Protein AF-A0AAN8W085-F1 (afdb_monomer_lite)

Secondary structure (DSSP, 8-state):
------------------SS-----S--TT---EEEET-EE-TTSPEE--S-SSS-EEEE-SS-----SSTT-----------S--SS-EEEEE-SSS--TT--SGGGTTT--TTTTT-GGG--EEEEEE-S--GGGT---SSEEEEEESSSS-SEEEE------

Foldseek 3Di:
DDDDDDPPPPPPVDDADDPDDDDDPPFQVPDDWDKDKPWDADPRGDIDADQDQQIGIDTHDPDADDQDPDPPDDGDDDDDDDDPDDPAKDKDKDFDDPDQVAQGGHQFNRRHHPVFAPPQVRAMWIKMQAQCDDVVLVRPDRGKIFIDGRHSRGPDIDGDDDDDD

pLDDT: mean 79.27, std 16.58, range [28.33, 96.12]

Organism: NCBI:txid194707

Sequence (165 aa):
MCPKLIILLFFQTIFAYSEDPSFTYNGFKSVNLTLDGRAKFTSNGLLELTNTRHETAHAFHPKQVKLKNSSNSNVYAHLFAYFWKSTVSVRLPLFPKRSLPGASSALYLGLFDATNDGNSSNHVFAVELDTMQNPELDDIDSNHVGVGTNGIRSYSSASAAYYAN

InterPro domains:
  IPR001220 Legume lectin domain [PF00139] (22-160)
  IPR013320 Concanavalin A-like lectin/glucanase domain superfamily [SSF49899] (21-163)
  IPR050258 Leguminous Lectin [PTHR32401] (10-157)

Radius of gyration: 17.91 Å; chains: 1; bounding box: 38×57×38 Å

Structure (mmCIF, N/CA/C/O backbone):
data_AF-A0AAN8W085-F1
#
_entry.id   AF-A0AAN8W085-F1
#
loop_
_atom_site.group_PDB
_atom_site.id
_atom_site.type_symbol
_atom_site.label_atom_id
_atom_site.label_alt_id
_atom_site.label_comp_id
_atom_site.label_asym_id
_atom_site.label_entity_id
_atom_site.label_seq_id
_atom_site.pdbx_PDB_ins_code
_atom_site.Cartn_x
_atom_site.Cartn_y
_atom_site.Cartn_z
_atom_site.occupancy
_atom_site.B_iso_or_equiv
_atom_site.auth_seq_id
_atom_site.auth_comp_id
_atom_site.auth_asym_id
_atom_site.auth_atom_id
_atom_site.pdbx_PDB_model_num
ATOM 1 N N . MET A 1 1 ? -9.728 -43.948 -15.339 1.00 39.97 1 MET A N 1
ATOM 2 C CA . MET A 1 1 ? -9.386 -43.918 -13.899 1.00 39.97 1 MET A CA 1
ATOM 3 C C . MET A 1 1 ? -9.570 -42.481 -13.430 1.00 39.97 1 MET A C 1
ATOM 5 O O . MET A 1 1 ? -8.896 -41.615 -13.964 1.00 39.97 1 MET A O 1
ATOM 9 N N . CYS A 1 2 ? -10.537 -42.201 -12.550 1.00 40.38 2 CYS A N 1
ATOM 10 C CA . CYS A 1 2 ? -10.743 -40.851 -12.007 1.00 40.38 2 CYS A CA 1
ATOM 11 C C . CYS A 1 2 ? -9.576 -40.483 -11.079 1.00 40.38 2 CYS A C 1
ATOM 13 O O . CYS A 1 2 ? -9.290 -41.274 -10.174 1.00 40.38 2 CYS A O 1
ATOM 15 N N . PRO A 1 3 ? -8.914 -39.326 -11.245 1.00 40.16 3 PRO A N 1
ATOM 16 C CA . PRO A 1 3 ? -7.968 -38.868 -10.244 1.00 40.16 3 PRO A CA 1
ATOM 17 C C . PRO A 1 3 ? -8.748 -38.517 -8.971 1.00 40.16 3 PRO A C 1
ATOM 19 O O . PRO A 1 3 ? -9.722 -37.766 -9.000 1.00 40.16 3 PRO A O 1
ATOM 22 N N . LYS A 1 4 ? -8.352 -39.121 -7.848 1.00 40.34 4 LYS A N 1
ATOM 23 C CA . LYS A 1 4 ? -8.828 -38.731 -6.520 1.00 40.34 4 LYS A CA 1
ATOM 24 C C . LYS A 1 4 ? -8.208 -37.374 -6.191 1.00 40.34 4 LYS A C 1
ATOM 26 O O . LYS A 1 4 ? -6.993 -37.284 -6.051 1.00 40.34 4 LYS A O 1
ATOM 31 N N . LEU A 1 5 ? -9.047 -36.349 -6.071 1.00 36.03 5 LEU A N 1
ATOM 32 C CA . LEU A 1 5 ? -8.666 -35.040 -5.552 1.00 36.03 5 LEU A CA 1
ATOM 33 C C . LEU A 1 5 ? -8.242 -35.202 -4.084 1.00 36.03 5 LEU A C 1
ATOM 35 O O . LEU A 1 5 ? -9.070 -35.500 -3.224 1.00 36.03 5 LEU A O 1
ATOM 39 N N . ILE A 1 6 ? -6.950 -35.044 -3.805 1.00 41.75 6 ILE A N 1
ATOM 40 C CA . ILE A 1 6 ? -6.425 -34.931 -2.442 1.00 41.75 6 ILE A CA 1
ATOM 41 C C . ILE A 1 6 ? -6.271 -33.436 -2.168 1.00 41.75 6 ILE A C 1
ATOM 43 O O . ILE A 1 6 ? -5.310 -32.815 -2.611 1.00 41.75 6 ILE A O 1
ATOM 47 N N . ILE A 1 7 ? -7.234 -32.852 -1.456 1.00 36.81 7 ILE A N 1
ATOM 48 C CA . ILE A 1 7 ? -7.108 -31.490 -0.930 1.00 36.81 7 ILE A CA 1
ATOM 49 C C . ILE A 1 7 ? -6.232 -31.576 0.321 1.00 36.81 7 ILE A C 1
ATOM 51 O O . ILE A 1 7 ? -6.701 -31.953 1.395 1.00 36.81 7 ILE A O 1
ATOM 55 N N . LEU A 1 8 ? -4.949 -31.241 0.186 1.00 28.33 8 LEU A N 1
ATOM 56 C CA . LEU A 1 8 ? -4.076 -31.030 1.334 1.00 28.33 8 LEU A CA 1
ATOM 57 C C . LEU A 1 8 ? -4.261 -29.589 1.825 1.00 28.33 8 LEU A C 1
ATOM 59 O O . LEU A 1 8 ? -3.536 -28.679 1.432 1.00 28.33 8 LEU A O 1
ATOM 63 N N . LEU A 1 9 ? -5.262 -29.377 2.679 1.00 31.19 9 LEU A N 1
ATOM 64 C CA . LEU A 1 9 ? -5.384 -28.142 3.450 1.00 31.19 9 LEU A CA 1
ATOM 65 C C . LEU A 1 9 ? -4.293 -28.146 4.523 1.00 31.19 9 LEU A C 1
ATOM 67 O O . LEU A 1 9 ? -4.464 -28.721 5.597 1.00 31.19 9 LEU A O 1
ATOM 71 N N . PHE A 1 10 ? -3.162 -27.498 4.240 1.00 30.73 10 PHE A N 1
ATOM 72 C CA . PHE A 1 10 ? -2.245 -27.068 5.291 1.00 30.73 10 PHE A CA 1
ATOM 73 C C . PHE A 1 10 ? -2.935 -25.958 6.092 1.00 30.73 10 PHE A C 1
ATOM 75 O O . PHE A 1 10 ? -2.711 -24.769 5.882 1.00 30.73 10 PHE A O 1
ATOM 82 N N . PHE A 1 11 ? -3.785 -26.341 7.042 1.00 37.38 11 PHE A N 1
ATOM 83 C CA . PHE A 1 11 ? -4.081 -25.470 8.167 1.00 37.38 11 PHE A CA 1
ATOM 84 C C . PHE A 1 11 ? -2.850 -25.479 9.069 1.00 37.38 11 PHE A C 1
ATOM 86 O O . PHE A 1 11 ? -2.793 -26.204 10.060 1.00 37.38 11 PHE A O 1
ATOM 93 N N . GLN A 1 12 ? -1.841 -24.670 8.739 1.00 33.72 12 GLN A N 1
ATOM 94 C CA . GLN A 1 12 ? -0.987 -24.164 9.804 1.00 33.72 12 GLN A CA 1
ATOM 95 C C . GLN A 1 12 ? -1.850 -23.208 10.626 1.00 33.72 12 GLN A C 1
ATOM 97 O O . GLN A 1 12 ? -1.920 -22.012 10.359 1.00 33.72 12 GLN A O 1
ATOM 102 N N . THR A 1 13 ? -2.573 -23.750 11.606 1.00 40.12 13 THR A N 1
ATOM 103 C CA . THR A 1 13 ? -3.151 -22.951 12.681 1.00 40.12 13 THR A CA 1
ATOM 104 C C . THR A 1 13 ? -1.993 -22.373 13.480 1.00 40.12 13 THR A C 1
ATOM 106 O O . THR A 1 13 ? -1.494 -22.994 14.417 1.00 40.12 13 THR A O 1
ATOM 109 N N . ILE A 1 14 ? -1.526 -21.198 13.073 1.00 41.66 14 ILE A N 1
ATOM 110 C CA . ILE A 1 14 ? -0.634 -20.387 13.885 1.00 41.66 14 ILE A CA 1
ATOM 111 C C . ILE A 1 14 ? -1.536 -19.482 14.714 1.00 41.66 14 ILE A C 1
ATOM 113 O O . ILE A 1 14 ? -2.250 -18.634 14.180 1.00 41.66 14 ILE A O 1
ATOM 117 N N . PHE A 1 15 ? -1.541 -19.705 16.025 1.00 43.34 15 PHE A N 1
ATOM 118 C CA . PHE A 1 15 ? -2.214 -18.829 16.974 1.00 43.34 15 PHE A CA 1
ATOM 119 C C . PHE A 1 15 ? -1.635 -17.410 16.843 1.00 43.34 15 PHE A C 1
ATOM 121 O O . PHE A 1 15 ? -0.479 -17.172 17.192 1.00 43.34 15 PHE A O 1
ATOM 128 N N . ALA A 1 16 ? -2.430 -16.470 16.329 1.00 45.09 16 ALA A N 1
ATOM 129 C CA . ALA A 1 16 ? -2.148 -15.043 16.428 1.00 45.09 16 ALA A CA 1
ATOM 130 C C . ALA A 1 16 ? -2.727 -14.522 17.750 1.00 45.09 16 ALA A C 1
ATOM 132 O O . ALA A 1 16 ? -3.863 -14.832 18.107 1.00 45.09 16 ALA A O 1
ATOM 133 N N . TYR A 1 17 ? -1.940 -13.748 18.491 1.00 50.19 17 TYR A N 1
ATOM 134 C CA . TYR A 1 17 ? -2.412 -13.085 19.704 1.00 50.19 17 TYR A CA 1
ATOM 135 C C . TYR A 1 17 ? -3.426 -11.975 19.347 1.00 50.19 17 TYR A C 1
ATOM 137 O O . TYR A 1 17 ? -3.192 -11.203 18.417 1.00 50.19 17 TYR A O 1
ATOM 145 N N . SER A 1 18 ? -4.546 -11.910 20.078 1.00 55.97 18 SER A N 1
ATOM 146 C CA . SER A 1 18 ? -5.716 -11.045 19.844 1.00 55.97 18 SER A CA 1
ATOM 147 C C . SER A 1 18 ? -6.125 -10.297 21.128 1.00 55.97 18 SER A C 1
ATOM 149 O O . SER A 1 18 ? -6.137 -10.919 22.186 1.00 55.97 18 SER A O 1
ATOM 151 N N . GLU A 1 19 ? -6.504 -9.008 21.031 1.00 52.53 19 GLU A N 1
ATOM 152 C CA . GLU A 1 19 ? -7.274 -8.258 22.058 1.00 52.53 19 GLU A CA 1
ATOM 153 C C . GLU A 1 19 ? -8.159 -7.108 21.463 1.00 52.53 19 GLU A C 1
ATOM 155 O O . GLU A 1 19 ? -8.339 -6.055 22.063 1.00 52.53 19 GLU A O 1
ATOM 160 N N . ASP A 1 20 ? -8.730 -7.055 20.260 1.00 58.59 20 ASP A N 1
ATOM 161 C CA . ASP A 1 20 ? -9.403 -8.053 19.438 1.00 58.59 20 ASP A CA 1
ATOM 162 C C . ASP A 1 20 ? -9.613 -7.405 18.037 1.00 58.59 20 ASP A C 1
ATOM 164 O O . ASP A 1 20 ? -10.350 -6.408 17.923 1.00 58.59 20 ASP A O 1
ATOM 168 N N . PRO A 1 21 ? -8.876 -7.808 16.981 1.00 65.06 21 PRO A N 1
ATOM 169 C CA . PRO A 1 21 ? -9.057 -7.313 15.619 1.00 65.06 21 PRO A CA 1
ATOM 170 C C . PRO A 1 21 ? -9.948 -8.254 14.793 1.00 65.06 21 PRO A C 1
ATOM 172 O O . PRO A 1 21 ? -9.591 -9.398 14.529 1.00 65.06 21 PRO A O 1
ATOM 175 N N . SER A 1 22 ? -11.068 -7.739 14.288 1.00 67.00 22 SER A N 1
ATOM 176 C CA . SER A 1 22 ? -11.801 -8.342 13.171 1.00 67.00 22 SER A CA 1
ATOM 177 C C . SER A 1 22 ? -12.365 -7.245 12.267 1.00 67.00 22 SER A C 1
ATOM 179 O O . SER A 1 22 ? -13.013 -6.310 12.737 1.00 67.00 22 SER A O 1
ATOM 181 N N . PHE A 1 23 ? -12.093 -7.342 10.962 1.00 68.06 23 PHE A N 1
ATOM 182 C CA . PHE A 1 23 ? -12.668 -6.465 9.940 1.00 68.06 23 PHE A CA 1
ATOM 183 C C . PHE A 1 23 ? -13.148 -7.297 8.758 1.00 68.06 23 PHE A C 1
ATOM 185 O O . PHE A 1 23 ? -12.430 -8.153 8.247 1.00 68.06 23 PHE A O 1
ATOM 192 N N . THR A 1 24 ? -14.375 -7.050 8.314 1.00 70.94 24 THR A N 1
ATOM 193 C CA . THR A 1 24 ? -14.953 -7.670 7.120 1.00 70.94 24 THR A CA 1
ATOM 194 C C . THR A 1 24 ? -15.860 -6.648 6.460 1.00 70.94 24 THR A C 1
ATOM 196 O O . THR A 1 24 ? -16.801 -6.174 7.091 1.00 70.94 24 THR A O 1
ATOM 199 N N . TYR A 1 25 ? -15.600 -6.312 5.198 1.00 70.69 25 TYR A N 1
ATOM 200 C CA . TYR A 1 25 ? -16.469 -5.421 4.430 1.00 70.69 25 TYR A CA 1
ATOM 201 C C . TYR A 1 25 ? -16.859 -6.085 3.112 1.00 70.69 25 TYR A C 1
ATOM 203 O O . TYR A 1 25 ? -16.132 -6.026 2.125 1.00 70.69 25 TYR A O 1
ATOM 211 N N . ASN A 1 26 ? -18.045 -6.695 3.099 1.00 73.69 26 ASN A N 1
ATOM 212 C CA . ASN A 1 26 ? -18.692 -7.232 1.897 1.00 73.69 26 ASN A CA 1
ATOM 213 C C . ASN A 1 26 ? -19.560 -6.140 1.244 1.00 73.69 26 ASN A C 1
ATOM 215 O O . ASN A 1 26 ? -20.763 -6.304 1.047 1.00 73.69 26 ASN A O 1
ATOM 219 N N . GLY A 1 27 ? -18.935 -4.984 1.003 1.00 80.12 27 GLY A N 1
ATOM 220 C CA . GLY A 1 27 ? -19.558 -3.722 0.602 1.00 80.12 27 GLY A CA 1
ATOM 221 C C . GLY A 1 27 ? -19.105 -2.564 1.496 1.00 80.12 27 GLY A C 1
ATOM 222 O O . GLY A 1 27 ? -18.832 -2.748 2.679 1.00 80.12 27 GLY A O 1
ATOM 223 N N . PHE A 1 28 ? -19.027 -1.361 0.930 1.00 87.94 28 PHE A N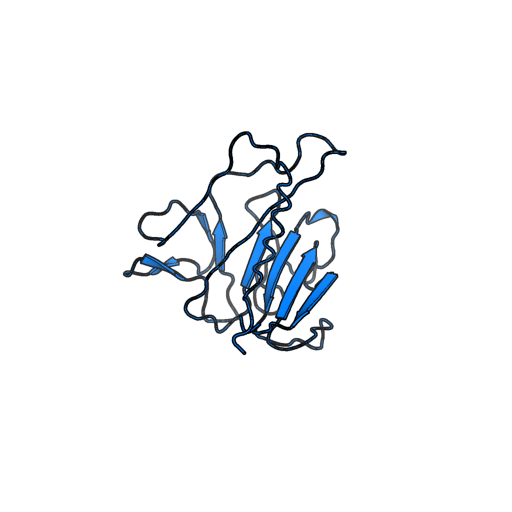 1
ATOM 224 C CA . PHE A 1 28 ? -18.534 -0.152 1.604 1.00 87.94 28 PHE A CA 1
ATOM 225 C C . PHE A 1 28 ? -19.639 0.854 1.946 1.00 87.94 28 PHE A C 1
ATOM 227 O O . PHE A 1 28 ? -19.368 1.948 2.442 1.00 87.94 28 PHE A O 1
ATOM 234 N N . LYS A 1 29 ? -20.904 0.497 1.709 1.00 83.31 29 LYS A N 1
ATOM 235 C CA . LYS A 1 29 ? -22.040 1.344 2.072 1.00 83.31 29 LYS A CA 1
ATOM 236 C C . LYS A 1 29 ? -22.079 1.529 3.592 1.00 83.31 29 LYS A C 1
ATOM 238 O O . LYS A 1 29 ? -22.176 0.553 4.327 1.00 83.31 29 LYS A O 1
ATOM 243 N N . SER A 1 30 ? -22.017 2.783 4.042 1.00 80.25 30 SER A N 1
ATOM 244 C CA . SER A 1 30 ? -22.061 3.157 5.465 1.00 80.25 30 SER A CA 1
ATOM 245 C C . SER A 1 30 ? -20.911 2.602 6.319 1.00 80.25 30 SER A C 1
ATOM 247 O O . SER A 1 30 ? -21.031 2.550 7.543 1.00 80.25 30 SER A O 1
ATOM 249 N N . VAL A 1 31 ? -19.786 2.215 5.705 1.00 87.25 31 VAL A N 1
ATOM 250 C CA . VAL A 1 31 ? -18.588 1.830 6.458 1.00 87.25 31 VAL A CA 1
ATOM 251 C C . VAL A 1 31 ? -17.891 3.078 6.992 1.00 87.25 31 VAL A C 1
ATOM 253 O O . VAL A 1 31 ? -17.679 4.051 6.271 1.00 87.25 31 VAL A O 1
ATOM 256 N N . ASN A 1 32 ? -17.493 3.031 8.261 1.00 89.81 32 ASN A N 1
ATOM 257 C CA . ASN A 1 32 ? -16.688 4.078 8.871 1.00 89.81 32 ASN A CA 1
ATOM 258 C C . ASN A 1 32 ? -15.211 3.902 8.478 1.00 89.81 32 ASN A C 1
ATOM 260 O O . ASN A 1 32 ? -14.467 3.211 9.170 1.00 89.81 32 ASN A O 1
ATOM 264 N N . LEU A 1 33 ? -14.799 4.501 7.357 1.00 90.81 33 LEU A N 1
ATOM 265 C CA . LEU A 1 33 ? -13.392 4.660 6.972 1.00 90.81 33 LEU A CA 1
ATOM 266 C C . LEU A 1 33 ? -13.017 6.138 7.010 1.00 90.81 33 LEU A C 1
ATOM 268 O O . LEU A 1 33 ? -13.809 7.004 6.644 1.00 90.81 33 LEU A O 1
ATOM 272 N N . THR A 1 34 ? -11.783 6.424 7.410 1.00 90.50 34 THR A N 1
ATOM 273 C CA . THR A 1 34 ? -11.188 7.741 7.180 1.00 90.50 34 THR A CA 1
ATOM 274 C C . THR A 1 34 ? -10.638 7.762 5.760 1.00 90.50 34 THR A C 1
ATOM 276 O O . THR A 1 34 ? -9.722 7.003 5.453 1.00 90.50 34 THR A O 1
ATOM 279 N N . LEU A 1 35 ? -11.216 8.595 4.897 1.00 90.50 35 LEU A N 1
ATOM 280 C CA . LEU A 1 35 ? -10.768 8.766 3.516 1.00 90.50 35 LEU A CA 1
ATOM 281 C C . LEU A 1 35 ? -9.825 9.966 3.417 1.00 90.50 35 LEU A C 1
ATOM 283 O O . LEU A 1 35 ? -10.021 10.965 4.107 1.00 90.50 35 LEU A O 1
ATOM 287 N N . ASP A 1 36 ? -8.819 9.850 2.562 1.00 88.19 36 ASP A N 1
ATOM 288 C CA . ASP A 1 36 ? -7.845 10.897 2.262 1.00 88.19 36 ASP A CA 1
ATOM 289 C C . ASP A 1 36 ? -7.542 10.926 0.754 1.00 88.19 36 ASP A C 1
ATOM 291 O O . ASP A 1 36 ? -7.674 9.917 0.049 1.00 88.19 36 ASP A O 1
ATOM 295 N N . GLY A 1 37 ? -7.162 12.100 0.249 1.00 88.81 37 GLY A N 1
ATOM 296 C CA . GLY A 1 37 ? -6.988 12.343 -1.181 1.00 88.81 37 GLY A CA 1
ATOM 297 C C . GLY A 1 37 ? -8.286 12.140 -1.971 1.00 88.81 37 GLY A C 1
ATOM 298 O O . GLY A 1 37 ? -9.346 12.642 -1.596 1.00 88.81 37 GLY A O 1
ATOM 299 N N . ARG A 1 38 ? -8.212 11.405 -3.086 1.00 91.38 38 ARG A N 1
ATOM 300 C CA . ARG A 1 38 ? -9.344 11.201 -4.006 1.00 91.38 38 ARG A CA 1
ATOM 301 C C . ARG A 1 38 ? -10.301 10.066 -3.618 1.00 91.38 38 ARG A C 1
ATOM 303 O O . ARG A 1 38 ? -11.286 9.836 -4.325 1.00 91.38 38 ARG A O 1
ATOM 310 N N . ALA A 1 39 ? -10.008 9.348 -2.532 1.00 90.94 39 ALA A N 1
ATOM 311 C CA . ALA A 1 39 ? -10.793 8.194 -2.123 1.00 90.94 39 ALA A CA 1
ATOM 312 C C . ALA A 1 39 ? -12.238 8.596 -1.785 1.00 90.94 39 ALA A C 1
ATOM 314 O O . ALA A 1 39 ? -12.478 9.563 -1.061 1.00 90.94 39 ALA A O 1
ATOM 315 N N . LYS A 1 40 ? -13.219 7.840 -2.285 1.00 92.50 40 LYS A N 1
ATOM 316 C CA . LYS A 1 40 ? -14.649 8.104 -2.057 1.00 92.50 40 LYS A CA 1
ATOM 317 C C . LYS A 1 40 ? -15.481 6.827 -2.054 1.00 92.50 40 LYS A C 1
ATOM 319 O O . LYS A 1 40 ? -15.101 5.801 -2.618 1.00 92.50 40 LYS A O 1
ATOM 324 N N . PHE A 1 41 ? -16.678 6.928 -1.488 1.00 91.50 41 PHE A N 1
ATOM 325 C CA . PHE A 1 41 ? -17.717 5.923 -1.674 1.00 91.50 41 PHE A CA 1
ATOM 326 C C . PHE A 1 41 ? -18.545 6.244 -2.917 1.00 91.50 41 PHE A C 1
ATOM 328 O O . PHE A 1 41 ? -19.012 7.365 -3.112 1.00 91.50 41 PHE A O 1
ATOM 335 N N . THR A 1 42 ? -18.735 5.243 -3.761 1.00 89.12 42 THR A N 1
ATOM 336 C CA . THR A 1 42 ? -19.634 5.309 -4.918 1.00 89.12 42 THR A CA 1
ATOM 337 C C . THR A 1 42 ? -21.093 5.144 -4.482 1.00 89.12 42 THR A C 1
ATOM 339 O O . THR A 1 42 ? -21.387 4.590 -3.419 1.00 89.12 42 THR A O 1
ATOM 342 N N . SER A 1 43 ? -22.039 5.586 -5.317 1.00 88.81 43 SER A N 1
ATOM 343 C CA . SER A 1 43 ? -23.478 5.481 -5.024 1.00 88.81 43 SER A CA 1
ATOM 344 C C . SER A 1 43 ? -23.971 4.034 -4.890 1.00 88.81 43 SER A C 1
ATOM 346 O O . SER A 1 43 ? -24.929 3.777 -4.161 1.00 88.81 43 SER A O 1
ATOM 348 N N . ASN A 1 44 ? -23.299 3.078 -5.540 1.00 87.25 44 ASN A N 1
ATOM 349 C CA . ASN A 1 44 ? -23.572 1.643 -5.439 1.00 87.25 44 ASN A CA 1
ATOM 350 C C . ASN A 1 44 ? -22.797 0.943 -4.303 1.00 87.25 44 ASN A C 1
ATOM 352 O O . ASN A 1 44 ? -22.864 -0.278 -4.192 1.00 87.25 44 ASN A O 1
ATOM 356 N N . GLY A 1 45 ? -22.111 1.689 -3.430 1.00 87.12 45 GLY A N 1
ATOM 357 C CA . GLY A 1 45 ? -21.520 1.149 -2.203 1.00 87.12 45 GLY A CA 1
ATOM 358 C C . GLY A 1 45 ? -20.151 0.488 -2.374 1.00 87.12 45 GLY A C 1
ATOM 359 O O . GLY A 1 45 ? -19.786 -0.345 -1.548 1.00 87.12 45 GLY A O 1
ATOM 360 N N . LEU A 1 46 ? -19.392 0.841 -3.413 1.00 87.38 46 LEU A N 1
ATOM 361 C CA . LEU A 1 46 ? -17.979 0.474 -3.576 1.00 87.38 46 LEU A CA 1
ATOM 362 C C . LEU A 1 46 ? -17.060 1.575 -3.035 1.00 87.38 46 LEU A C 1
ATOM 364 O O . LEU A 1 46 ? -17.393 2.759 -3.132 1.00 87.38 46 LEU A O 1
ATOM 368 N N . LEU A 1 47 ? -15.888 1.187 -2.532 1.00 89.44 47 LEU A N 1
ATOM 369 C CA . LEU A 1 47 ? -14.780 2.104 -2.280 1.00 89.44 47 LEU A CA 1
ATOM 370 C C . LEU A 1 47 ? -14.008 2.317 -3.586 1.00 89.44 47 LEU A C 1
ATOM 372 O O . LEU A 1 47 ? -13.457 1.372 -4.147 1.00 89.44 47 LEU A O 1
ATOM 376 N N . GLU A 1 48 ? -13.974 3.557 -4.059 1.00 89.06 48 GLU A N 1
ATOM 377 C CA . GLU A 1 48 ? -13.156 3.984 -5.192 1.00 89.06 48 GLU A CA 1
ATOM 378 C C . GLU A 1 48 ? -11.942 4.734 -4.642 1.00 89.06 48 GLU A C 1
ATOM 380 O O . GLU A 1 48 ? -12.107 5.752 -3.971 1.00 89.06 48 GLU A O 1
ATOM 385 N N . LEU A 1 49 ? -10.734 4.226 -4.903 1.00 88.25 49 LEU A N 1
ATOM 386 C CA . LEU A 1 49 ? -9.493 4.922 -4.558 1.00 88.25 49 LEU A CA 1
ATOM 387 C C . LEU A 1 49 ? -9.166 5.951 -5.645 1.00 88.25 49 LEU A C 1
ATOM 389 O O . LEU A 1 49 ? -9.348 7.148 -5.454 1.00 88.25 49 LEU A O 1
ATOM 393 N N . THR A 1 50 ? -8.730 5.495 -6.817 1.00 83.31 50 THR A N 1
ATOM 394 C CA . THR A 1 50 ? -8.407 6.375 -7.943 1.00 83.31 50 THR A CA 1
ATOM 395 C C . THR A 1 50 ? -8.446 5.612 -9.268 1.00 83.31 50 THR A C 1
ATOM 397 O O . THR A 1 50 ? -8.393 4.384 -9.299 1.00 83.31 50 THR A O 1
ATOM 400 N N . ASN A 1 51 ? -8.545 6.355 -10.369 1.00 78.81 51 ASN A N 1
ATOM 401 C CA . ASN A 1 51 ? -8.397 5.868 -11.742 1.00 78.81 51 ASN A CA 1
ATOM 402 C C . ASN A 1 51 ? -7.245 6.563 -12.493 1.00 78.81 51 ASN A C 1
ATOM 404 O O . ASN A 1 51 ? -7.123 6.419 -13.707 1.00 78.81 51 ASN A O 1
ATOM 408 N N . THR A 1 52 ? -6.427 7.344 -11.785 1.00 82.38 52 THR A N 1
ATOM 409 C CA . THR A 1 52 ? -5.293 8.097 -12.325 1.00 82.38 52 THR A CA 1
ATOM 410 C C . THR A 1 52 ? -4.063 7.900 -11.453 1.00 82.38 52 THR A C 1
ATOM 412 O O . THR A 1 52 ? -4.172 7.649 -10.254 1.00 82.38 52 THR A O 1
ATOM 415 N N . ARG A 1 53 ? -2.883 8.059 -12.056 1.00 79.44 53 ARG A N 1
ATOM 416 C CA . ARG A 1 53 ? -1.599 8.015 -11.353 1.00 79.44 53 ARG A CA 1
ATOM 417 C C . ARG A 1 53 ? -1.224 9.351 -10.713 1.00 79.44 53 ARG A C 1
ATOM 419 O O . ARG A 1 53 ? -0.296 9.381 -9.927 1.00 79.44 53 ARG A O 1
ATOM 426 N N . HIS A 1 54 ? -1.893 10.454 -11.040 1.00 84.56 54 HIS A N 1
ATOM 427 C CA . HIS A 1 54 ? -1.456 11.793 -10.614 1.00 84.56 54 HIS A CA 1
ATOM 428 C C . HIS A 1 54 ? -2.007 12.238 -9.257 1.00 84.56 54 HIS A C 1
ATOM 430 O O . HIS A 1 54 ? -1.597 13.277 -8.745 1.00 84.56 54 HIS A O 1
ATOM 436 N N . GLU A 1 55 ? -2.886 11.451 -8.646 1.00 86.56 55 GLU A N 1
ATOM 437 C CA . GLU A 1 55 ? -3.524 11.777 -7.372 1.00 86.56 55 GLU A CA 1
ATOM 438 C C . GLU A 1 55 ? -3.303 10.649 -6.368 1.00 86.56 55 GLU A C 1
ATOM 440 O O . GLU A 1 55 ? -3.229 9.477 -6.740 1.00 86.56 55 GLU A O 1
ATOM 445 N N . THR A 1 56 ? -3.196 11.009 -5.093 1.00 88.00 56 THR A N 1
ATOM 446 C CA . THR A 1 56 ? -3.184 10.047 -3.992 1.00 88.00 56 THR A CA 1
ATOM 447 C C . THR A 1 56 ? -4.614 9.738 -3.564 1.00 88.00 56 THR A C 1
ATOM 449 O O . THR A 1 56 ? -5.520 10.569 -3.684 1.00 88.00 56 THR A O 1
ATOM 452 N N . ALA A 1 57 ? -4.838 8.521 -3.083 1.00 89.50 57 ALA A N 1
ATOM 453 C CA . ALA A 1 57 ? -6.129 8.109 -2.563 1.00 89.50 57 ALA A CA 1
ATOM 454 C C . ALA A 1 57 ? -5.934 7.031 -1.508 1.00 89.50 57 ALA A C 1
ATOM 456 O O . ALA A 1 57 ? -5.445 5.940 -1.807 1.00 89.50 57 ALA A O 1
ATOM 457 N N . HIS A 1 58 ? -6.345 7.330 -0.281 1.00 89.75 58 HIS A N 1
ATOM 458 C CA . HIS A 1 58 ? -6.176 6.428 0.845 1.00 89.75 58 HIS A CA 1
ATOM 459 C C . HIS A 1 58 ? -7.490 6.209 1.577 1.00 89.75 58 HIS A C 1
ATOM 461 O O . HIS A 1 58 ? -8.326 7.104 1.704 1.00 89.75 58 HIS A O 1
ATOM 467 N N . ALA A 1 59 ? -7.643 5.003 2.104 1.00 90.12 59 ALA A N 1
ATOM 468 C CA . ALA A 1 59 ? -8.748 4.646 2.967 1.00 90.12 59 ALA A CA 1
ATOM 469 C C . ALA A 1 59 ? -8.193 3.930 4.195 1.00 90.12 59 ALA A C 1
ATOM 471 O O . ALA A 1 59 ? -7.567 2.876 4.090 1.00 90.12 59 ALA A O 1
ATOM 472 N N . PHE A 1 60 ? -8.423 4.514 5.364 1.00 88.31 60 PHE A N 1
ATOM 473 C CA . PHE A 1 60 ? -7.892 4.024 6.624 1.00 88.31 60 PHE A CA 1
ATOM 474 C C . PHE A 1 60 ? -8.998 3.492 7.509 1.00 88.31 60 PHE A C 1
ATOM 476 O O . PHE A 1 60 ? -10.034 4.129 7.720 1.00 88.31 60 PHE A O 1
ATOM 483 N N . HIS A 1 61 ? -8.721 2.341 8.108 1.00 88.44 61 HIS A N 1
ATOM 484 C CA . HIS A 1 61 ? -9.532 1.865 9.204 1.00 88.44 61 HIS A CA 1
ATOM 485 C C . HIS A 1 61 ? -9.395 2.826 10.411 1.00 88.44 61 HIS A C 1
ATOM 487 O O . HIS A 1 61 ? -8.274 3.144 10.815 1.00 88.44 61 HIS A O 1
ATOM 493 N N . PRO A 1 62 ? -10.494 3.299 11.033 1.00 86.12 62 PRO A N 1
ATOM 494 C CA . PRO A 1 62 ? -10.449 4.305 12.099 1.00 86.12 62 PRO A CA 1
ATOM 495 C C . PRO A 1 62 ? -9.907 3.783 13.436 1.00 86.12 62 PRO A C 1
ATOM 497 O O . PRO A 1 62 ? -9.714 4.569 14.360 1.00 86.12 62 PRO A O 1
ATOM 500 N N . LYS A 1 63 ? -9.670 2.478 13.582 1.00 85.56 63 LYS A N 1
ATOM 501 C CA . LYS A 1 63 ? -9.050 1.871 14.772 1.00 85.56 63 LYS A CA 1
ATOM 502 C C . LYS A 1 63 ? -7.605 1.494 14.458 1.00 85.56 63 LYS A C 1
ATOM 504 O O . LYS A 1 63 ? -7.372 0.779 13.488 1.00 85.56 63 LYS A O 1
ATOM 509 N N . GLN A 1 64 ? -6.663 1.939 15.293 1.00 83.75 64 GLN A N 1
ATOM 510 C CA . GLN A 1 64 ? -5.277 1.468 15.240 1.00 83.75 64 GLN A CA 1
ATOM 511 C C . GLN A 1 64 ? -5.194 0.015 15.718 1.00 83.75 64 GLN A C 1
ATOM 513 O O . GLN A 1 64 ? -5.851 -0.365 16.688 1.00 83.75 64 GLN A O 1
ATOM 518 N N . VAL A 1 65 ? -4.370 -0.784 15.041 1.00 81.00 65 VAL A N 1
ATOM 519 C CA . VAL A 1 65 ? -4.130 -2.188 15.386 1.00 81.00 65 VAL A CA 1
ATOM 520 C C . VAL A 1 65 ? -2.770 -2.302 16.062 1.00 81.00 65 VAL A C 1
ATOM 522 O O . VAL A 1 65 ? -1.755 -1.879 15.510 1.00 81.00 65 VAL A O 1
ATOM 525 N N . LYS A 1 66 ? -2.741 -2.880 17.263 1.00 80.81 66 LYS A N 1
ATOM 526 C CA . LYS A 1 66 ? -1.493 -3.182 17.964 1.00 80.81 66 LYS A CA 1
ATOM 527 C C . LYS A 1 66 ? -0.933 -4.496 17.423 1.00 80.81 66 LYS A C 1
ATOM 529 O O . LYS A 1 66 ? -1.515 -5.546 17.660 1.00 80.81 66 LYS A O 1
ATOM 534 N N . LEU A 1 67 ? 0.177 -4.428 16.687 1.00 77.69 67 LEU A N 1
ATOM 535 C CA . LEU A 1 67 ? 0.785 -5.615 16.076 1.00 77.69 67 LEU A CA 1
ATOM 536 C C .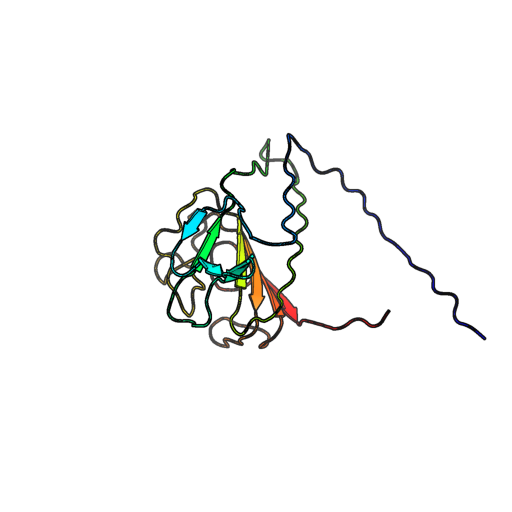 LEU A 1 67 ? 1.590 -6.444 17.087 1.00 77.69 67 LEU A C 1
ATOM 538 O O . LEU A 1 67 ? 1.483 -7.661 17.082 1.00 77.69 67 LEU A O 1
ATOM 542 N N . LYS A 1 68 ? 2.377 -5.807 17.966 1.00 75.81 68 LYS A N 1
ATOM 543 C CA . LYS A 1 68 ? 3.255 -6.485 18.940 1.00 75.81 68 LYS A CA 1
ATOM 544 C C . LYS A 1 68 ? 3.010 -6.005 20.367 1.00 75.81 68 LYS A C 1
ATOM 546 O O . LYS A 1 68 ? 2.769 -4.820 20.596 1.00 75.81 68 LYS A O 1
ATOM 551 N N . ASN A 1 69 ? 3.155 -6.921 21.325 1.00 72.00 69 ASN A N 1
ATOM 552 C CA . ASN A 1 69 ? 3.133 -6.624 22.765 1.00 72.00 69 ASN A CA 1
ATOM 553 C C . ASN A 1 69 ? 4.525 -6.589 23.403 1.00 72.00 69 ASN A C 1
ATOM 555 O O . ASN A 1 69 ? 4.692 -6.019 24.476 1.00 72.00 69 ASN A O 1
ATOM 559 N N . SER A 1 70 ? 5.521 -7.178 22.748 1.00 77.00 70 SER A N 1
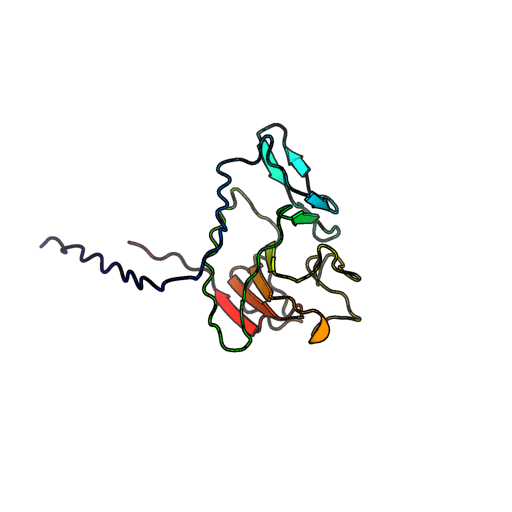ATOM 560 C CA . SER A 1 70 ? 6.919 -7.133 23.167 1.00 77.00 70 SER A CA 1
ATOM 561 C C . SER A 1 70 ? 7.835 -7.262 21.952 1.00 77.00 70 SER A C 1
ATOM 563 O O . SER A 1 70 ? 7.430 -7.783 20.906 1.00 77.00 70 SER A O 1
ATOM 565 N N . SER A 1 71 ? 9.082 -6.814 22.087 1.00 74.88 71 SER A N 1
ATOM 566 C CA . SER A 1 71 ? 10.076 -6.804 21.005 1.00 74.88 71 SER A CA 1
ATOM 567 C C . SER A 1 71 ? 10.342 -8.191 20.405 1.00 74.88 71 SER A C 1
ATOM 569 O O . SER A 1 71 ? 10.651 -8.290 19.221 1.00 74.88 71 SER A O 1
ATOM 571 N N . ASN A 1 72 ? 10.142 -9.255 21.192 1.00 75.31 72 ASN A N 1
ATOM 572 C CA . ASN A 1 72 ? 10.446 -10.640 20.814 1.00 75.31 72 ASN A CA 1
ATOM 573 C C . ASN A 1 72 ? 9.208 -11.447 20.391 1.00 75.31 72 ASN A C 1
ATOM 575 O O . ASN A 1 72 ? 9.298 -12.655 20.194 1.00 75.31 72 ASN A O 1
ATOM 579 N N . SER A 1 73 ? 8.042 -10.803 20.283 1.00 75.62 73 SER A N 1
ATOM 580 C CA . SER A 1 73 ? 6.822 -11.471 19.822 1.00 75.62 73 SER A CA 1
ATOM 581 C C . SER A 1 73 ? 6.754 -11.536 18.292 1.00 75.62 73 SER A C 1
ATOM 583 O O . SER A 1 73 ? 7.044 -10.557 17.591 1.00 75.62 73 SER A O 1
ATOM 585 N N . ASN A 1 74 ? 6.350 -12.701 17.780 1.00 73.38 74 ASN A N 1
ATOM 586 C CA . ASN A 1 74 ? 6.009 -12.892 16.372 1.00 73.38 74 ASN A CA 1
ATOM 587 C C . ASN A 1 74 ? 4.589 -12.389 16.105 1.00 73.38 74 ASN A C 1
ATOM 589 O O . ASN A 1 74 ? 3.717 -12.473 16.969 1.00 73.38 74 ASN A O 1
ATOM 593 N N . VAL A 1 75 ? 4.369 -11.879 14.895 1.00 72.88 75 VAL A N 1
ATOM 594 C CA . VAL A 1 75 ? 3.064 -11.399 14.431 1.00 72.88 75 VAL A CA 1
ATOM 595 C C . VAL A 1 75 ? 2.758 -12.082 13.124 1.00 72.88 75 VAL A C 1
ATOM 597 O 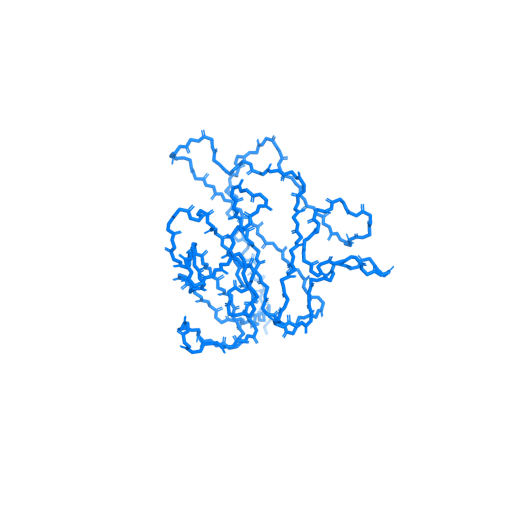O . VAL A 1 75 ? 3.606 -12.121 12.236 1.00 72.88 75 VAL A O 1
ATOM 600 N N . TYR A 1 76 ? 1.532 -12.569 13.014 1.00 71.50 76 TYR A N 1
ATOM 601 C CA . TYR A 1 76 ? 1.011 -13.159 11.797 1.00 71.50 76 TYR A CA 1
ATOM 602 C C . TYR A 1 76 ? -0.235 -12.376 11.410 1.00 71.50 76 TYR A C 1
ATOM 604 O O . TYR A 1 76 ? -1.126 -12.170 12.233 1.00 71.50 76 TYR A O 1
ATOM 612 N N . ALA A 1 77 ? -0.276 -11.911 10.167 1.00 70.06 77 ALA A N 1
ATOM 613 C CA . ALA A 1 77 ? -1.413 -11.210 9.600 1.00 70.06 77 ALA A CA 1
ATOM 614 C C . ALA A 1 77 ? -1.758 -11.859 8.263 1.00 70.06 77 ALA A C 1
ATOM 616 O O . ALA A 1 77 ? -0.870 -12.174 7.474 1.00 70.06 77 ALA A O 1
ATOM 617 N N . HIS A 1 78 ? -3.052 -12.044 8.024 1.00 71.31 78 HIS A N 1
ATOM 618 C CA . HIS A 1 78 ? -3.569 -12.502 6.744 1.00 71.31 78 HIS A CA 1
ATOM 619 C C . HIS A 1 78 ? -4.320 -11.341 6.112 1.00 71.31 78 HIS A C 1
ATOM 621 O O . HIS A 1 78 ? -5.152 -10.706 6.762 1.00 71.31 78 HIS A O 1
ATOM 627 N N . LEU A 1 79 ? -4.012 -11.063 4.852 1.00 69.56 79 LEU A N 1
ATOM 628 C CA . LEU A 1 79 ? -4.643 -10.007 4.086 1.00 69.56 79 LEU A CA 1
ATOM 629 C C . LEU A 1 79 ? -5.328 -10.633 2.878 1.00 69.56 79 LEU A C 1
ATOM 631 O O . LEU A 1 79 ? -4.693 -11.339 2.099 1.00 69.56 79 LEU A O 1
ATOM 635 N N . PHE A 1 80 ? -6.619 -10.361 2.730 1.00 67.19 80 PHE A N 1
ATOM 636 C CA . PHE A 1 80 ? -7.387 -10.742 1.556 1.00 67.19 80 PHE A CA 1
ATOM 637 C C . PHE A 1 80 ? -8.044 -9.494 0.980 1.00 67.19 80 PHE A C 1
ATOM 639 O O . PHE A 1 80 ? -8.674 -8.728 1.710 1.00 67.19 80 PHE A O 1
ATOM 646 N N . ALA A 1 81 ? -7.898 -9.293 -0.324 1.00 67.12 81 ALA A N 1
ATOM 647 C CA . ALA A 1 81 ? -8.514 -8.187 -1.032 1.00 67.12 81 ALA A CA 1
ATOM 648 C C . ALA A 1 81 ? -9.035 -8.677 -2.385 1.00 67.12 81 ALA A C 1
ATOM 650 O O . ALA A 1 81 ? -8.342 -9.391 -3.106 1.00 67.12 81 ALA A O 1
ATOM 651 N N . TYR A 1 82 ? -10.267 -8.290 -2.715 1.00 66.38 82 TYR A N 1
ATOM 652 C CA . TYR A 1 82 ? -10.883 -8.549 -4.010 1.00 66.38 82 TYR A CA 1
ATOM 653 C C . TYR A 1 82 ? -11.119 -7.221 -4.721 1.00 66.38 82 TYR A C 1
ATOM 655 O O . TYR A 1 82 ? -11.758 -6.321 -4.173 1.00 66.38 82 TYR A O 1
ATOM 663 N N . PHE A 1 83 ? -10.631 -7.117 -5.953 1.00 69.44 83 PHE A N 1
ATOM 664 C CA . PHE A 1 83 ? -10.793 -5.934 -6.786 1.00 69.44 83 PHE A CA 1
ATOM 665 C C . PHE A 1 83 ? -11.677 -6.289 -7.975 1.00 69.44 83 PHE A C 1
ATOM 667 O O . PHE A 1 83 ? -11.351 -7.175 -8.757 1.00 69.44 83 PHE A O 1
ATOM 674 N N . TRP A 1 84 ? -12.799 -5.582 -8.125 1.00 59.19 84 TRP A N 1
ATOM 675 C CA . TRP A 1 84 ? -13.684 -5.761 -9.281 1.00 59.19 84 TRP A CA 1
ATOM 676 C C . TRP A 1 84 ? -13.021 -5.290 -10.582 1.00 59.19 84 TRP A C 1
ATOM 678 O O . TRP A 1 84 ? -13.206 -5.883 -11.641 1.00 59.19 84 TRP A O 1
ATOM 688 N N . LYS A 1 85 ? -12.256 -4.197 -10.503 1.00 69.19 85 LYS A N 1
ATOM 689 C CA . LYS A 1 85 ? -11.495 -3.624 -11.611 1.00 69.19 85 LYS A CA 1
ATOM 690 C C . LYS A 1 85 ? -10.398 -2.736 -11.038 1.00 69.19 85 LYS A C 1
ATOM 692 O O . LYS A 1 85 ? -10.711 -1.832 -10.268 1.00 69.19 85 LYS A O 1
ATOM 697 N N . SER A 1 86 ? -9.152 -2.966 -11.436 1.00 70.00 86 SER A N 1
ATOM 698 C CA . SER A 1 86 ? -8.066 -2.019 -11.200 1.00 70.00 86 SER A CA 1
ATOM 699 C C . SER A 1 86 ? -7.340 -1.735 -12.505 1.00 70.00 86 SER A C 1
ATOM 701 O O . SER A 1 86 ? -7.121 -2.640 -13.304 1.00 70.00 86 SER A O 1
ATOM 703 N N . THR A 1 87 ? -7.014 -0.470 -12.735 1.00 72.19 87 THR A N 1
ATOM 704 C CA . THR A 1 87 ? -6.168 -0.021 -13.855 1.00 72.19 87 THR A CA 1
ATOM 705 C C . THR A 1 87 ? -4.886 0.644 -13.357 1.00 72.19 87 THR A C 1
ATOM 707 O O . THR A 1 87 ? -4.145 1.216 -14.152 1.00 72.19 87 THR A O 1
ATOM 710 N N . VAL A 1 88 ? -4.679 0.640 -12.039 1.00 81.12 88 VAL A N 1
ATOM 711 C CA . VAL A 1 88 ? -3.529 1.216 -11.346 1.00 81.12 88 VAL A CA 1
ATOM 712 C C . VAL A 1 88 ? -3.121 0.301 -10.194 1.00 81.12 88 VAL A C 1
ATOM 714 O O . VAL A 1 88 ? -3.956 -0.415 -9.636 1.00 81.12 88 VAL A O 1
ATOM 717 N N . SER A 1 89 ? -1.844 0.326 -9.837 1.00 85.31 89 SER A N 1
ATOM 718 C CA . SER A 1 89 ? -1.307 -0.447 -8.717 1.00 85.31 89 SER A CA 1
ATOM 719 C C . SER A 1 89 ? -1.883 0.041 -7.387 1.00 85.31 89 SER A C 1
ATOM 721 O O . SER A 1 89 ? -2.148 1.234 -7.206 1.00 85.31 89 SER A O 1
ATOM 723 N N . VAL A 1 90 ? -2.123 -0.887 -6.461 1.00 86.62 90 VAL A N 1
ATOM 724 C CA . VAL A 1 90 ? -2.695 -0.598 -5.138 1.00 86.62 90 VAL A CA 1
ATOM 725 C C . VAL A 1 90 ? -1.789 -1.173 -4.068 1.00 86.62 90 VAL A C 1
ATOM 727 O O . VAL A 1 90 ? -1.390 -2.333 -4.138 1.00 86.62 90 VAL A O 1
ATOM 730 N N . ARG A 1 91 ? -1.527 -0.382 -3.026 1.00 88.12 91 ARG A N 1
ATOM 731 C CA . ARG A 1 91 ? -0.816 -0.838 -1.833 1.00 88.12 91 ARG A CA 1
ATOM 732 C C . ARG A 1 91 ? -1.753 -0.944 -0.643 1.00 88.12 91 ARG A C 1
ATOM 734 O O . ARG A 1 91 ? -2.623 -0.100 -0.441 1.00 88.12 91 ARG A O 1
ATOM 741 N N . LEU A 1 92 ? -1.534 -1.973 0.168 1.00 88.12 92 LEU A N 1
ATOM 742 C CA . LEU A 1 92 ? -2.184 -2.192 1.456 1.00 88.12 92 LEU A CA 1
ATOM 743 C C . LEU A 1 92 ? -1.150 -1.961 2.571 1.00 88.12 92 LEU A C 1
ATOM 745 O O . LEU A 1 92 ? -0.497 -2.910 3.016 1.00 88.12 92 LEU A O 1
ATOM 749 N N . PRO A 1 93 ? -0.933 -0.695 2.972 1.00 88.38 93 PRO A N 1
ATOM 750 C CA . PRO A 1 93 ? 0.126 -0.328 3.900 1.00 88.38 93 PRO A CA 1
ATOM 751 C C . PRO A 1 93 ? -0.278 -0.507 5.373 1.00 88.38 93 PRO A C 1
ATOM 753 O O . PRO A 1 93 ? -1.418 -0.266 5.775 1.00 88.38 93 PRO A O 1
ATOM 756 N N . LEU A 1 94 ? 0.707 -0.840 6.203 1.00 87.31 94 LEU A N 1
ATOM 757 C CA . LEU A 1 94 ? 0.682 -0.790 7.662 1.00 87.31 94 LEU A CA 1
ATOM 758 C C . LEU A 1 94 ? 1.767 0.180 8.131 1.00 87.31 94 LEU A C 1
ATOM 760 O O . LEU A 1 94 ? 2.939 0.016 7.794 1.00 87.31 94 LEU A O 1
ATOM 764 N N . PHE A 1 95 ? 1.375 1.189 8.906 1.00 86.94 95 PHE A N 1
ATOM 765 C CA . PHE A 1 95 ? 2.281 2.220 9.409 1.00 86.94 95 PHE A CA 1
ATOM 766 C C . PHE A 1 95 ? 1.711 2.877 10.683 1.00 86.94 95 PHE A C 1
ATOM 768 O O . PHE A 1 95 ? 0.506 2.798 10.938 1.00 86.94 95 PHE A O 1
ATOM 775 N N . PRO A 1 96 ? 2.556 3.472 11.547 1.00 81.88 96 PRO A N 1
ATOM 776 C CA . PRO A 1 96 ? 2.174 3.787 12.928 1.00 81.88 96 PRO A CA 1
ATOM 777 C C . PRO A 1 96 ? 1.253 5.006 13.091 1.00 81.88 96 PRO A C 1
ATOM 779 O O . PRO A 1 96 ? 0.583 5.142 14.118 1.00 81.88 96 PRO A O 1
ATOM 782 N N . LYS A 1 97 ? 1.213 5.915 12.115 1.00 77.81 97 LYS A N 1
ATOM 783 C CA . LYS A 1 97 ? 0.442 7.172 12.168 1.00 77.81 97 LYS A CA 1
ATOM 784 C C . LYS A 1 97 ? -0.587 7.189 11.043 1.00 77.81 97 LYS A C 1
ATOM 786 O O . LYS A 1 97 ? -0.408 6.481 10.079 1.00 77.81 97 LYS A O 1
ATOM 791 N N . ARG A 1 98 ? -1.656 7.990 11.121 1.00 68.31 98 ARG A N 1
ATOM 792 C CA . ARG A 1 98 ? -2.608 8.160 9.992 1.00 68.31 98 ARG A CA 1
ATOM 793 C C . ARG A 1 98 ? -2.160 9.202 8.969 1.00 68.31 98 ARG A C 1
ATOM 795 O O . ARG A 1 98 ? -2.961 9.670 8.172 1.00 68.31 98 ARG A O 1
ATOM 802 N N . SER A 1 99 ? -0.904 9.613 9.037 1.00 68.69 99 SER A N 1
ATOM 803 C CA . SER A 1 99 ? -0.319 10.542 8.091 1.00 68.69 99 SER A CA 1
ATOM 804 C C . SER A 1 99 ? 0.919 9.910 7.490 1.00 68.69 99 SER A C 1
ATOM 806 O O . SER A 1 99 ? 1.701 9.259 8.187 1.00 68.69 99 SER A O 1
ATOM 808 N N . LEU A 1 100 ? 1.078 10.143 6.194 1.00 70.62 100 LEU A N 1
ATOM 809 C CA . LEU A 1 100 ? 2.279 9.859 5.427 1.00 70.62 100 LEU A CA 1
ATOM 810 C C . LEU A 1 100 ? 2.820 11.219 4.973 1.00 70.62 100 LEU A C 1
ATOM 812 O O . LEU A 1 100 ? 2.509 11.666 3.870 1.00 70.62 100 LEU A O 1
ATOM 816 N N . PRO A 1 101 ? 3.514 11.972 5.849 1.00 69.00 101 PRO A N 1
ATOM 817 C CA . PRO A 1 101 ? 4.111 13.240 5.451 1.00 69.00 101 PRO A CA 1
ATOM 818 C C . PRO A 1 101 ? 5.086 12.985 4.301 1.00 69.00 101 PRO A C 1
ATOM 820 O O . PRO A 1 101 ? 5.967 12.137 4.428 1.00 69.00 101 PRO A O 1
ATOM 823 N N . GLY A 1 102 ? 4.900 13.693 3.189 1.00 75.00 102 GLY A N 1
ATOM 824 C CA . GLY A 1 102 ? 5.668 13.444 1.971 1.00 75.00 102 GLY A CA 1
ATOM 825 C C . GLY A 1 102 ? 5.088 12.355 1.065 1.00 75.00 102 GLY A C 1
ATOM 826 O O . GLY A 1 102 ? 5.717 11.982 0.094 1.00 75.00 102 GLY A O 1
ATOM 827 N N . ALA A 1 103 ? 3.889 11.827 1.323 1.00 83.06 103 ALA A N 1
ATOM 828 C CA . ALA A 1 103 ? 3.213 10.967 0.354 1.00 83.06 103 ALA A CA 1
ATOM 829 C C . ALA A 1 103 ? 2.946 11.716 -0.957 1.00 83.06 103 ALA A C 1
ATOM 831 O O . ALA A 1 103 ? 2.195 12.694 -0.990 1.00 83.06 103 ALA A O 1
ATOM 832 N N . SER A 1 104 ? 3.512 11.216 -2.049 1.00 86.12 104 SER A N 1
ATOM 833 C CA . SER A 1 104 ? 3.314 11.748 -3.393 1.00 86.12 104 SER A CA 1
ATOM 834 C C . SER A 1 104 ? 2.719 10.693 -4.323 1.00 86.12 104 SER A C 1
ATOM 836 O O . SER A 1 104 ? 2.823 9.486 -4.097 1.00 86.12 104 SER A O 1
ATOM 838 N N . SER A 1 105 ? 2.006 11.156 -5.346 1.00 83.75 105 SER A N 1
ATOM 839 C CA . SER A 1 105 ? 1.376 10.288 -6.336 1.00 83.75 105 SER A CA 1
ATOM 840 C C . SER A 1 105 ? 2.406 9.729 -7.332 1.00 83.75 105 SER A C 1
ATOM 842 O O . SER A 1 105 ? 3.620 9.841 -7.157 1.00 83.75 105 SER A O 1
ATOM 844 N N . ALA A 1 106 ? 1.915 9.110 -8.400 1.00 83.94 106 ALA A N 1
ATOM 845 C CA . ALA A 1 106 ? 2.688 8.513 -9.475 1.00 83.94 106 ALA A CA 1
ATOM 846 C C . ALA A 1 106 ? 3.639 7.432 -8.962 1.00 83.94 106 ALA A C 1
ATOM 848 O O . ALA A 1 106 ? 3.175 6.402 -8.476 1.00 83.94 106 ALA A O 1
ATOM 849 N N . LEU A 1 107 ? 4.946 7.667 -9.088 1.00 80.69 107 LEU A N 1
ATOM 850 C CA . LEU A 1 107 ? 5.986 6.699 -8.763 1.00 80.69 107 LEU A CA 1
ATOM 851 C C . LEU A 1 107 ? 5.898 6.217 -7.319 1.00 80.69 107 LEU A C 1
ATOM 853 O O . LEU A 1 107 ? 6.157 5.051 -7.084 1.00 80.69 107 LEU A O 1
ATOM 857 N N . TYR A 1 108 ? 5.504 7.072 -6.374 1.00 84.69 108 TYR A N 1
ATOM 858 C CA . TYR A 1 108 ? 5.569 6.749 -4.947 1.00 84.69 108 TYR A CA 1
ATOM 859 C C . TYR A 1 108 ? 4.269 6.193 -4.353 1.00 84.69 108 TYR A C 1
ATOM 861 O O . TYR A 1 108 ? 4.195 5.945 -3.145 1.00 84.69 108 TYR A O 1
ATOM 869 N N . LEU A 1 109 ? 3.244 5.997 -5.193 1.00 84.94 109 LEU A N 1
ATOM 870 C CA . LEU A 1 109 ? 1.984 5.318 -4.860 1.00 84.94 109 LEU A CA 1
ATOM 871 C C . LEU A 1 109 ? 1.290 5.838 -3.589 1.00 84.94 109 LEU A C 1
ATOM 873 O O . LEU A 1 109 ? 0.607 5.091 -2.890 1.00 84.94 109 LEU A O 1
ATOM 877 N N . GLY A 1 110 ? 1.470 7.124 -3.279 1.00 88.00 110 GLY A N 1
ATOM 878 C CA . GLY A 1 110 ? 0.874 7.771 -2.115 1.00 88.00 110 GLY A CA 1
ATOM 879 C C . GLY A 1 110 ? 1.500 7.392 -0.774 1.00 88.00 110 GLY A C 1
ATOM 880 O O . GLY A 1 110 ? 0.926 7.717 0.257 1.00 88.00 110 GLY A O 1
ATOM 881 N N . LEU A 1 111 ? 2.665 6.736 -0.749 1.00 89.56 111 LEU A N 1
ATOM 882 C CA . LEU A 1 111 ? 3.325 6.340 0.503 1.00 89.56 111 LEU A CA 1
ATOM 883 C C . LEU A 1 111 ? 4.600 7.125 0.814 1.00 89.56 111 LEU A C 1
ATOM 885 O O . LEU A 1 111 ? 4.907 7.327 1.988 1.00 89.56 111 LEU A O 1
ATOM 889 N N . PHE A 1 112 ? 5.319 7.565 -0.218 1.00 91.12 112 PHE A N 1
ATOM 890 C CA . PHE A 1 112 ? 6.661 8.141 -0.100 1.00 91.12 112 PHE A CA 1
ATOM 891 C C . PHE A 1 112 ? 6.838 9.372 -1.005 1.00 91.12 112 PHE A C 1
ATOM 893 O O . PHE A 1 112 ? 5.953 9.723 -1.792 1.00 91.12 112 PHE A O 1
ATOM 900 N N . ASP A 1 113 ? 8.006 9.997 -0.919 1.00 91.56 113 ASP A N 1
ATOM 901 C CA . ASP A 1 113 ? 8.553 10.926 -1.906 1.00 91.56 113 ASP A CA 1
ATOM 902 C C . ASP A 1 113 ? 10.066 10.722 -2.054 1.00 91.56 113 ASP A C 1
ATOM 904 O O . ASP A 1 113 ? 10.687 9.897 -1.383 1.00 91.56 113 ASP A O 1
ATOM 908 N N . ALA A 1 114 ? 10.675 11.536 -2.916 1.00 90.75 114 ALA A N 1
ATOM 909 C CA . ALA A 1 114 ? 12.110 11.527 -3.172 1.00 90.75 114 ALA A CA 1
ATOM 910 C C . ALA A 1 114 ? 12.977 11.813 -1.930 1.00 90.75 114 ALA A C 1
ATOM 912 O O . ALA A 1 114 ? 14.182 11.576 -1.965 1.00 90.75 114 ALA A O 1
ATOM 913 N N . THR A 1 115 ? 12.408 12.366 -0.856 1.00 92.12 115 THR A N 1
ATOM 914 C CA . THR A 1 115 ? 13.141 12.736 0.362 1.00 92.12 115 THR A CA 1
ATOM 915 C C . THR A 1 115 ? 13.090 11.654 1.435 1.00 92.12 115 THR A C 1
ATOM 917 O O . THR A 1 115 ? 13.987 11.596 2.277 1.00 92.12 115 THR A O 1
ATOM 920 N N . ASN A 1 116 ? 12.061 10.801 1.421 1.00 91.50 116 ASN A N 1
ATOM 921 C CA . ASN A 1 116 ? 11.865 9.765 2.431 1.00 91.50 116 ASN A CA 1
ATOM 922 C C . ASN A 1 116 ? 11.910 8.329 1.885 1.00 91.50 116 ASN A C 1
ATOM 924 O O . ASN A 1 116 ? 11.894 7.403 2.694 1.00 91.50 116 ASN A O 1
ATOM 928 N N . ASP A 1 117 ? 12.015 8.117 0.572 1.00 93.06 117 ASP A N 1
ATOM 929 C CA . ASP A 1 117 ? 12.123 6.781 -0.017 1.00 93.06 117 ASP A CA 1
ATOM 930 C C . ASP A 1 117 ? 13.321 5.989 0.546 1.00 93.06 117 ASP A C 1
ATOM 932 O O . ASP A 1 117 ? 14.466 6.441 0.538 1.00 93.06 117 ASP A O 1
ATOM 936 N N . GLY A 1 118 ? 13.043 4.804 1.096 1.00 92.56 118 GLY A N 1
ATOM 937 C CA . GLY A 1 118 ? 14.034 3.927 1.725 1.00 92.56 118 GLY A CA 1
ATOM 938 C C . GLY A 1 118 ? 14.423 4.303 3.161 1.00 92.56 118 GLY A C 1
ATOM 939 O O . GLY A 1 118 ? 15.229 3.601 3.778 1.00 92.56 118 GLY A O 1
ATOM 940 N N . ASN A 1 119 ? 13.859 5.368 3.742 1.00 92.81 119 ASN A N 1
ATOM 941 C CA . ASN A 1 119 ? 14.192 5.787 5.104 1.00 92.81 119 ASN A CA 1
ATOM 942 C C . ASN A 1 119 ? 13.615 4.820 6.154 1.00 92.81 119 ASN A C 1
ATOM 944 O O . ASN A 1 119 ? 12.403 4.692 6.319 1.00 92.81 119 ASN A O 1
ATOM 948 N N . SER A 1 120 ? 14.485 4.189 6.946 1.00 91.81 120 SER A N 1
ATOM 949 C CA . SER A 1 120 ? 14.101 3.223 7.988 1.00 91.81 120 SER A CA 1
ATOM 950 C C . SER A 1 120 ? 13.180 3.788 9.081 1.00 91.81 120 SER A C 1
ATOM 952 O O . SER A 1 120 ? 12.474 3.018 9.737 1.00 91.81 120 SER A O 1
ATOM 954 N N . SER A 1 121 ? 13.140 5.114 9.246 1.00 90.69 121 SER A N 1
ATOM 955 C CA . SER A 1 121 ? 12.255 5.816 10.188 1.00 90.69 121 SER A CA 1
ATOM 956 C C . SER A 1 121 ? 10.807 5.940 9.694 1.00 90.69 121 SER A C 1
ATOM 958 O O . SER A 1 121 ? 9.942 6.375 10.455 1.00 90.69 121 SER A O 1
ATOM 960 N N . ASN A 1 122 ? 10.518 5.557 8.443 1.00 90.25 122 ASN A N 1
ATOM 961 C CA . ASN A 1 122 ? 9.155 5.551 7.903 1.00 90.25 122 ASN A CA 1
ATOM 962 C C . ASN A 1 122 ? 8.262 4.547 8.647 1.00 90.25 122 ASN A C 1
ATOM 964 O O . ASN A 1 122 ? 7.077 4.804 8.858 1.00 90.25 122 ASN A O 1
ATOM 968 N N . HIS A 1 123 ? 8.836 3.414 9.068 1.00 90.00 123 HIS A N 1
ATOM 969 C CA . HIS A 1 123 ? 8.128 2.301 9.705 1.00 90.00 123 HIS A CA 1
ATOM 970 C C . HIS A 1 123 ? 6.901 1.834 8.901 1.00 90.00 123 HIS A C 1
ATOM 972 O O . HIS A 1 123 ? 5.834 1.578 9.464 1.00 90.00 123 HIS A O 1
ATOM 978 N N . VAL A 1 124 ? 7.065 1.731 7.579 1.00 90.06 124 VAL A N 1
ATOM 979 C CA . VAL A 1 124 ? 6.029 1.288 6.638 1.00 90.06 124 VAL A CA 1
ATOM 980 C C . VAL A 1 124 ? 6.314 -0.146 6.214 1.00 90.06 124 VAL A C 1
ATOM 982 O O . VAL A 1 124 ? 7.420 -0.464 5.782 1.00 90.06 124 VAL A O 1
ATOM 985 N N . PHE A 1 125 ? 5.293 -0.990 6.278 1.00 90.38 125 PHE A N 1
ATOM 986 C CA . PHE A 1 125 ? 5.224 -2.268 5.576 1.00 90.38 125 PHE A CA 1
ATOM 987 C C . PHE A 1 125 ? 4.063 -2.199 4.587 1.00 90.38 125 PHE A C 1
ATOM 989 O O . PHE A 1 125 ? 2.993 -1.722 4.957 1.00 90.38 125 PHE A O 1
ATOM 996 N N . ALA A 1 126 ? 4.236 -2.661 3.355 1.00 90.25 126 ALA A N 1
ATOM 997 C CA . ALA A 1 126 ? 3.159 -2.672 2.373 1.00 90.25 126 ALA A CA 1
ATOM 998 C C . ALA A 1 126 ? 3.191 -3.941 1.526 1.00 90.25 126 ALA A C 1
ATOM 1000 O O . ALA A 1 126 ? 4.257 -4.396 1.110 1.00 90.25 126 ALA A O 1
ATOM 1001 N N . VAL A 1 127 ? 1.999 -4.466 1.248 1.00 90.94 127 VAL A N 1
ATOM 1002 C CA . VAL A 1 127 ? 1.782 -5.422 0.161 1.00 90.94 127 VAL A CA 1
ATOM 1003 C C . VAL A 1 127 ? 1.210 -4.652 -1.016 1.00 90.94 127 VAL A C 1
ATOM 1005 O O . VAL A 1 127 ? 0.225 -3.926 -0.869 1.00 90.94 127 VAL A O 1
ATOM 1008 N N . GLU A 1 128 ? 1.841 -4.795 -2.164 1.00 90.25 128 GLU A N 1
ATOM 1009 C CA . GLU A 1 128 ? 1.454 -4.193 -3.422 1.00 90.25 128 GLU A CA 1
ATOM 1010 C C . GLU A 1 128 ? 0.809 -5.224 -4.336 1.00 90.25 128 GLU A C 1
ATOM 1012 O O . GLU A 1 128 ? 1.305 -6.339 -4.474 1.00 90.25 128 GLU A O 1
ATOM 1017 N N . LEU A 1 129 ? -0.276 -4.817 -4.984 1.00 89.75 129 LEU A N 1
ATOM 1018 C CA . LEU A 1 129 ? -0.787 -5.453 -6.186 1.00 89.75 129 LEU A CA 1
ATOM 1019 C C . LEU A 1 129 ? -0.437 -4.543 -7.356 1.00 89.75 129 LEU A C 1
ATOM 1021 O O . LEU A 1 129 ? -1.100 -3.519 -7.569 1.00 89.75 129 LEU A O 1
ATOM 1025 N N . ASP A 1 130 ? 0.631 -4.898 -8.058 1.00 89.00 130 ASP A N 1
ATOM 1026 C CA . ASP A 1 130 ? 1.190 -4.094 -9.127 1.00 89.00 130 ASP A CA 1
ATOM 1027 C C . ASP A 1 130 ? 0.640 -4.546 -10.477 1.00 89.00 130 ASP A C 1
ATOM 1029 O O . ASP A 1 130 ? 0.597 -5.732 -10.801 1.00 89.00 130 ASP A O 1
ATOM 1033 N N . THR A 1 131 ? 0.199 -3.574 -11.265 1.00 88.56 131 THR A N 1
ATOM 1034 C CA . THR A 1 131 ? -0.355 -3.787 -12.608 1.00 88.56 131 THR A CA 1
ATOM 1035 C C . THR A 1 131 ? 0.446 -3.043 -13.680 1.00 88.56 131 THR A C 1
ATOM 1037 O O . THR A 1 131 ? -0.012 -2.893 -14.815 1.00 88.56 131 THR A O 1
ATOM 1040 N N . MET A 1 132 ? 1.601 -2.468 -13.322 1.00 87.38 132 MET A N 1
ATOM 1041 C CA . MET A 1 132 ? 2.298 -1.479 -14.137 1.00 87.38 132 MET A CA 1
ATOM 1042 C C . MET A 1 132 ? 3.809 -1.572 -13.932 1.00 87.38 132 MET A C 1
ATOM 1044 O O . MET A 1 132 ? 4.337 -0.981 -13.003 1.00 87.38 132 MET A O 1
ATOM 1048 N N . GLN A 1 133 ? 4.514 -2.189 -14.882 1.00 90.94 133 GLN A N 1
ATOM 1049 C CA . GLN A 1 133 ? 5.959 -2.351 -14.756 1.00 90.94 133 GLN A CA 1
ATOM 1050 C C . GLN A 1 133 ? 6.690 -1.003 -14.732 1.00 90.94 133 GLN A C 1
ATOM 1052 O O . GLN A 1 133 ? 6.520 -0.183 -15.644 1.00 90.94 133 GLN A O 1
ATOM 1057 N N . ASN A 1 134 ? 7.573 -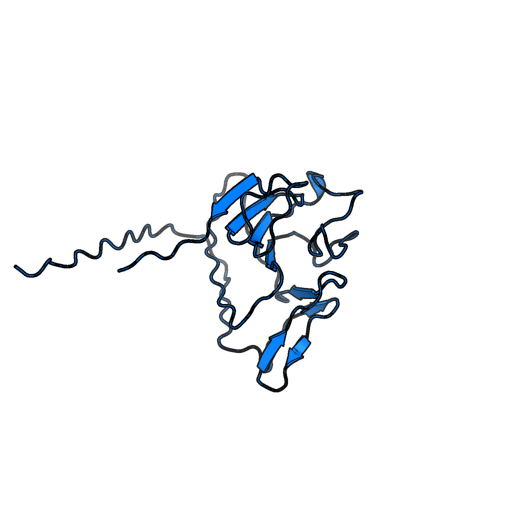0.819 -13.752 1.00 89.94 134 ASN A N 1
ATOM 1058 C CA . ASN A 1 134 ? 8.556 0.258 -13.739 1.00 89.94 134 ASN A CA 1
ATOM 1059 C C . ASN A 1 134 ? 10.015 -0.250 -13.693 1.00 89.94 134 ASN A C 1
ATOM 1061 O O . ASN A 1 134 ? 10.547 -0.517 -12.612 1.00 89.94 134 ASN A O 1
ATOM 1065 N N . PRO A 1 135 ? 10.717 -0.293 -14.840 1.00 90.44 135 PRO A N 1
ATOM 1066 C CA . PRO A 1 135 ? 12.106 -0.750 -14.898 1.00 90.44 135 PRO A CA 1
ATOM 1067 C C . PRO A 1 135 ? 13.083 0.052 -14.028 1.00 90.44 135 PRO A C 1
ATOM 1069 O O . PRO A 1 135 ? 14.085 -0.497 -13.584 1.00 90.44 135 PRO A O 1
ATOM 1072 N N . GLU A 1 136 ? 12.809 1.331 -13.746 1.00 90.12 136 GLU A N 1
ATOM 1073 C CA . GLU A 1 136 ? 13.679 2.150 -12.888 1.00 90.12 136 GLU A CA 1
ATOM 1074 C C . GLU A 1 136 ? 13.676 1.677 -11.428 1.00 90.12 136 GLU A C 1
ATOM 1076 O O . GLU A 1 136 ? 14.595 2.009 -10.677 1.00 90.12 136 GLU A O 1
ATOM 1081 N N . LEU A 1 137 ? 12.666 0.896 -11.029 1.00 90.06 137 LEU A N 1
ATOM 1082 C CA . LEU A 1 137 ? 12.474 0.357 -9.683 1.00 90.06 137 LEU A CA 1
ATOM 1083 C C . LEU A 1 137 ? 12.821 -1.134 -9.561 1.00 90.06 137 LEU A C 1
ATOM 1085 O O . LEU A 1 137 ? 12.520 -1.730 -8.530 1.00 90.06 137 LEU A O 1
ATOM 1089 N N . ASP A 1 138 ? 13.460 -1.717 -10.580 1.00 91.50 138 ASP A N 1
ATOM 1090 C CA . ASP A 1 138 ? 13.720 -3.163 -10.687 1.00 91.50 138 ASP A CA 1
ATOM 1091 C C . ASP A 1 138 ? 12.436 -4.007 -10.611 1.00 91.50 138 ASP A C 1
ATOM 1093 O O . ASP A 1 138 ? 12.417 -5.127 -10.099 1.00 91.50 138 ASP A O 1
ATOM 1097 N N . ASP A 1 139 ? 11.343 -3.445 -11.122 1.00 93.69 139 ASP A N 1
ATOM 1098 C CA . ASP A 1 139 ? 10.050 -4.100 -11.197 1.00 93.69 139 ASP A CA 1
ATOM 1099 C C . ASP A 1 139 ? 10.091 -5.304 -12.155 1.00 93.69 139 ASP A C 1
ATOM 1101 O O . ASP A 1 139 ? 10.491 -5.194 -13.324 1.00 93.69 139 ASP A O 1
ATOM 1105 N N . ILE A 1 140 ? 9.659 -6.459 -11.646 1.00 96.12 140 ILE A N 1
ATOM 1106 C CA . ILE A 1 140 ? 9.784 -7.743 -12.330 1.00 96.12 140 ILE A CA 1
ATOM 1107 C C . ILE A 1 140 ? 8.884 -7.854 -13.565 1.00 96.12 140 ILE A C 1
ATOM 1109 O O . ILE A 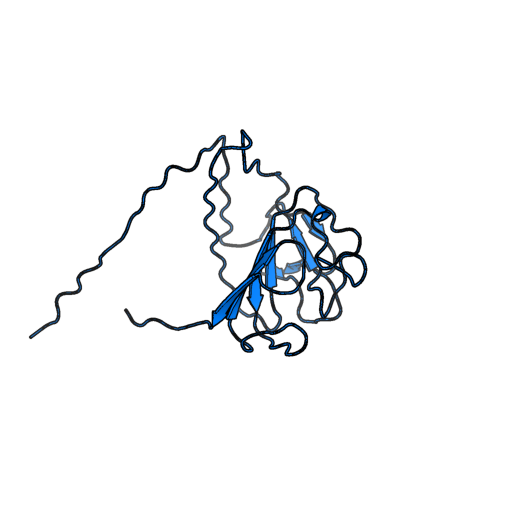1 140 ? 9.316 -8.432 -14.563 1.00 96.12 140 ILE A O 1
ATOM 1113 N N . ASP A 1 141 ? 7.667 -7.304 -13.528 1.00 94.31 141 ASP A N 1
ATOM 1114 C CA . ASP A 1 141 ? 6.701 -7.322 -14.629 1.00 94.31 141 ASP A CA 1
ATOM 1115 C C . ASP A 1 141 ? 5.463 -6.456 -14.323 1.00 94.31 141 ASP A C 1
ATOM 1117 O O . ASP A 1 141 ? 5.264 -5.941 -13.232 1.00 94.31 141 ASP A O 1
ATOM 1121 N N . SER A 1 142 ? 4.572 -6.310 -15.303 1.00 92.06 142 SER A N 1
ATOM 1122 C CA . SER A 1 142 ? 3.358 -5.488 -15.168 1.00 92.06 142 SER A CA 1
ATOM 1123 C C . SER A 1 142 ? 2.179 -6.183 -14.475 1.00 92.06 142 SER A C 1
ATOM 1125 O O . SER A 1 142 ? 1.039 -5.754 -14.646 1.00 92.06 142 SER A O 1
ATOM 1127 N N . ASN A 1 143 ? 2.398 -7.278 -13.749 1.00 91.88 143 ASN A N 1
ATOM 1128 C CA . ASN A 1 143 ? 1.341 -8.040 -13.094 1.00 91.88 143 ASN A CA 1
ATOM 1129 C C . ASN A 1 143 ? 1.903 -8.917 -11.964 1.00 91.88 143 ASN A C 1
ATOM 1131 O O . ASN A 1 143 ? 2.003 -10.141 -12.103 1.00 91.88 143 ASN A O 1
ATOM 1135 N N . HIS A 1 144 ? 2.235 -8.308 -10.829 1.00 92.88 144 HIS A N 1
ATOM 1136 C CA . HIS A 1 144 ? 2.873 -9.012 -9.723 1.00 92.88 144 HIS A CA 1
ATOM 1137 C C . HIS A 1 144 ? 2.366 -8.570 -8.348 1.00 92.88 144 HIS A C 1
ATOM 1139 O O . HIS A 1 144 ? 1.700 -7.549 -8.180 1.00 92.88 144 HIS A O 1
ATOM 1145 N N . VAL A 1 145 ? 2.684 -9.377 -7.337 1.00 92.06 145 VAL A N 1
ATOM 1146 C CA . VAL A 1 145 ? 2.541 -9.009 -5.927 1.00 92.06 145 VAL A CA 1
ATOM 1147 C C . VAL A 1 145 ? 3.912 -8.632 -5.393 1.00 92.06 145 VAL A C 1
ATOM 1149 O O . VAL A 1 145 ? 4.847 -9.427 -5.503 1.00 92.06 145 VAL A O 1
ATOM 1152 N N . GLY A 1 146 ? 4.024 -7.442 -4.812 1.00 92.81 146 GLY A N 1
ATOM 1153 C CA . GLY A 1 146 ? 5.245 -6.932 -4.193 1.00 92.81 146 GLY A CA 1
ATOM 1154 C C . GLY A 1 146 ? 5.105 -6.812 -2.678 1.00 92.81 146 GLY A C 1
ATOM 1155 O O . GLY A 1 146 ? 4.045 -6.469 -2.159 1.00 92.81 146 GLY A O 1
ATOM 1156 N N . VAL A 1 147 ? 6.175 -7.082 -1.940 1.00 93.44 147 VAL A N 1
ATOM 1157 C CA . VAL A 1 147 ? 6.281 -6.815 -0.502 1.00 93.44 147 VAL A CA 1
ATOM 1158 C C . VAL A 1 147 ? 7.387 -5.797 -0.303 1.00 93.44 147 VAL A C 1
ATOM 1160 O O . VAL A 1 147 ? 8.546 -6.073 -0.604 1.00 93.44 147 VAL A O 1
ATOM 1163 N N . GLY A 1 148 ? 7.037 -4.627 0.223 1.00 92.31 148 GLY A N 1
ATOM 1164 C CA . GLY A 1 148 ? 7.958 -3.516 0.437 1.00 92.31 148 GLY A CA 1
ATOM 1165 C C . GLY A 1 148 ? 8.006 -3.069 1.893 1.00 92.31 148 GLY A C 1
ATOM 1166 O O . GLY A 1 148 ? 7.025 -3.157 2.638 1.00 92.31 148 GLY A O 1
ATOM 1167 N N . THR A 1 149 ? 9.159 -2.540 2.293 1.00 93.12 149 THR A N 1
ATOM 1168 C CA . THR A 1 149 ? 9.338 -1.872 3.585 1.00 93.12 149 THR A CA 1
ATOM 1169 C C . THR A 1 149 ? 10.005 -0.528 3.378 1.00 93.12 149 THR A C 1
ATOM 1171 O O . THR A 1 149 ? 11.038 -0.470 2.720 1.00 93.12 149 THR A O 1
ATOM 1174 N N . ASN A 1 150 ? 9.462 0.526 3.988 1.00 93.06 150 ASN A N 1
ATOM 1175 C CA . ASN A 1 150 ? 10.061 1.865 4.076 1.00 93.06 150 ASN A CA 1
ATOM 1176 C C . ASN A 1 150 ? 10.398 2.582 2.755 1.00 93.06 150 ASN A C 1
ATOM 1178 O O . ASN A 1 150 ? 10.881 3.708 2.816 1.00 93.06 150 ASN A O 1
ATOM 1182 N N . GLY A 1 151 ? 10.135 1.984 1.597 1.00 92.44 151 GLY A N 1
ATOM 1183 C CA . GLY A 1 151 ? 10.400 2.583 0.298 1.00 92.44 151 GLY A CA 1
ATOM 1184 C C . GLY A 1 151 ? 9.567 1.976 -0.822 1.00 92.44 151 GLY A C 1
ATOM 1185 O O . GLY A 1 151 ? 8.753 1.065 -0.617 1.00 92.44 151 GLY A O 1
ATOM 1186 N N . ILE A 1 152 ? 9.751 2.526 -2.017 1.00 92.25 152 ILE A N 1
ATOM 1187 C CA . ILE A 1 152 ? 8.984 2.167 -3.201 1.00 92.25 152 ILE A CA 1
ATOM 1188 C C . ILE A 1 152 ? 9.457 0.855 -3.825 1.00 92.25 152 ILE A C 1
ATOM 1190 O O . ILE A 1 152 ? 8.622 0.098 -4.304 1.00 92.25 152 ILE A O 1
ATOM 1194 N N . ARG A 1 153 ? 10.753 0.527 -3.765 1.00 94.19 153 ARG A N 1
ATOM 1195 C CA . ARG A 1 153 ? 11.239 -0.766 -4.267 1.00 94.19 153 ARG A CA 1
ATOM 1196 C C . ARG A 1 153 ? 10.753 -1.907 -3.376 1.00 94.19 153 ARG A C 1
ATOM 1198 O O . ARG A 1 153 ? 10.890 -1.860 -2.150 1.00 94.19 153 ARG A O 1
ATOM 1205 N N . SER A 1 154 ? 10.211 -2.944 -4.004 1.00 94.25 154 SER A N 1
ATOM 1206 C CA . SER A 1 154 ? 9.822 -4.171 -3.315 1.00 94.25 154 SER A CA 1
ATOM 1207 C C . SER A 1 154 ? 11.063 -4.918 -2.823 1.00 94.25 154 SER A C 1
ATOM 1209 O O . SER A 1 154 ? 12.042 -5.081 -3.543 1.00 94.25 154 SER A O 1
ATOM 1211 N N . TYR A 1 155 ? 11.018 -5.389 -1.579 1.00 94.06 155 TYR A N 1
ATOM 1212 C CA . TYR A 1 155 ? 12.018 -6.296 -1.014 1.00 94.06 155 TYR A CA 1
ATOM 1213 C C . TYR A 1 155 ? 11.902 -7.703 -1.619 1.00 94.06 155 TYR A C 1
ATOM 1215 O O . TYR A 1 155 ? 12.898 -8.404 -1.783 1.00 94.06 155 TYR A O 1
ATOM 1223 N N . SER A 1 156 ? 10.679 -8.129 -1.937 1.00 95.38 156 SER A N 1
ATOM 1224 C CA . SER A 1 156 ? 10.395 -9.409 -2.580 1.00 95.38 156 SER A CA 1
ATOM 1225 C C . SER A 1 156 ? 9.147 -9.280 -3.443 1.00 95.38 156 SER A C 1
ATOM 1227 O O . SER A 1 156 ? 8.182 -8.649 -3.016 1.00 95.38 156 SER A O 1
ATOM 1229 N N . SER A 1 157 ? 9.164 -9.888 -4.626 1.00 95.75 157 SER A N 1
ATOM 1230 C CA . SER A 1 157 ? 8.037 -9.878 -5.557 1.00 95.75 157 SER A CA 1
ATOM 1231 C C . SER A 1 157 ? 7.833 -11.251 -6.186 1.00 95.75 157 SER A C 1
ATOM 1233 O O . SER A 1 157 ? 8.775 -12.036 -6.314 1.00 95.75 157 SER A O 1
ATOM 1235 N N . ALA A 1 158 ? 6.601 -11.527 -6.602 1.00 95.38 158 ALA A N 1
ATOM 1236 C CA . ALA A 1 158 ? 6.251 -12.704 -7.385 1.00 95.38 158 ALA A CA 1
ATOM 1237 C C . ALA A 1 158 ? 5.175 -12.354 -8.415 1.00 95.38 158 ALA A C 1
ATOM 1239 O O . ALA A 1 158 ? 4.165 -11.736 -8.067 1.00 95.38 158 ALA A O 1
ATOM 1240 N N . SER A 1 159 ? 5.376 -12.777 -9.663 1.00 95.56 159 SER A N 1
ATOM 1241 C CA . SER A 1 159 ? 4.397 -12.610 -10.738 1.00 95.56 159 SER A CA 1
ATOM 1242 C C . SER A 1 159 ? 3.063 -13.246 -10.357 1.00 95.56 159 SER A C 1
ATOM 1244 O O . SER A 1 159 ? 3.013 -14.333 -9.768 1.00 95.56 159 SER A O 1
ATOM 1246 N N . ALA A 1 160 ? 1.965 -12.586 -10.708 1.00 90.62 160 ALA A N 1
ATOM 1247 C CA . ALA A 1 160 ? 0.641 -13.144 -10.516 1.00 90.62 160 ALA A CA 1
ATOM 1248 C C . ALA A 1 160 ? 0.461 -14.367 -11.425 1.00 90.62 160 ALA A C 1
ATOM 1250 O O . ALA A 1 160 ? 0.805 -14.356 -12.608 1.00 90.62 160 ALA A O 1
ATOM 1251 N N . ALA A 1 161 ? -0.110 -15.430 -10.866 1.00 87.75 161 ALA A N 1
ATOM 1252 C CA . ALA A 1 161 ? -0.324 -16.683 -11.570 1.00 87.75 161 ALA A CA 1
ATOM 1253 C C . ALA A 1 161 ? -1.721 -17.230 -11.283 1.00 87.75 161 ALA A C 1
ATOM 1255 O O . ALA A 1 161 ? -2.270 -17.066 -10.192 1.00 87.75 161 ALA A O 1
ATOM 1256 N N . TYR A 1 162 ? -2.280 -17.908 -12.281 1.00 84.06 162 TYR A N 1
ATOM 1257 C CA . TYR A 1 162 ? -3.485 -18.703 -12.122 1.00 84.06 162 TYR A CA 1
ATOM 1258 C C . TYR A 1 162 ? -3.086 -20.152 -11.854 1.00 84.06 162 TYR A C 1
ATOM 1260 O O . TYR A 1 162 ? -2.400 -20.772 -12.667 1.00 84.06 162 TYR A O 1
ATOM 1268 N N . TYR A 1 163 ? -3.540 -20.691 -10.729 1.00 81.50 163 TYR A N 1
ATOM 1269 C CA . TYR A 1 163 ? -3.367 -22.096 -10.392 1.00 81.50 163 TYR A CA 1
ATOM 1270 C C . TYR A 1 163 ? -4.705 -22.796 -10.617 1.00 81.50 163 TYR A C 1
ATOM 1272 O O . TYR A 1 163 ? -5.695 -22.476 -9.959 1.00 81.50 163 TYR A O 1
ATOM 1280 N N . ALA A 1 164 ? -4.748 -23.701 -11.596 1.00 81.94 164 ALA A N 1
ATOM 1281 C CA . ALA A 1 164 ? -5.910 -24.553 -11.809 1.00 81.94 164 ALA A CA 1
ATOM 1282 C C . ALA A 1 164 ? -6.046 -25.529 -10.630 1.00 81.94 164 ALA A C 1
ATOM 1284 O O . ALA A 1 164 ? -5.040 -26.063 -10.157 1.00 81.94 164 ALA A O 1
ATOM 1285 N N . ASN A 1 165 ? -7.282 -25.728 -10.169 1.00 56.94 165 ASN A N 1
ATOM 1286 C CA . ASN A 1 165 ? -7.615 -26.701 -9.124 1.00 56.94 165 ASN A CA 1
ATOM 1287 C C . ASN A 1 165 ? -7.542 -28.144 -9.631 1.00 56.94 165 ASN A C 1
ATOM 1289 O O . ASN A 1 165 ? -7.931 -28.372 -10.800 1.00 56.94 165 ASN A O 1
#